Protein AF-A0A9E6DPD4-F1 (afdb_monomer)

Secondary structure (DSSP, 8-state):
----HHHHHHHHTTSSS-HHHHHHHHHHHHHHHHHHHHHHHS--HHHHHHHHHHHHHTS------------

Solvent-accessible surface area (backbone atoms only — not comparable to full-atom values): 4632 Å² total; per-residue (Å²): 139,83,81,64,58,81,79,51,44,77,81,48,63,84,50,100,62,55,71,68,57,48,54,48,50,54,52,53,54,47,53,54,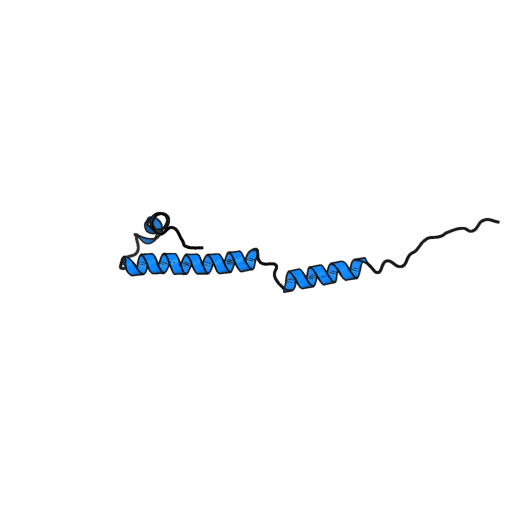50,48,55,50,48,49,57,74,70,38,78,44,70,66,56,51,48,49,52,54,51,55,60,58,68,71,69,76,67,78,89,82,83,84,90,79,90,76,136

Foldseek 3Di:
DDDDCVVCLVVQVPDPDDPVVSNVVVRVVVVVVVVVCCCVVVCPVVNVVVVVVVVVVVPPDDDPDDDDDDD

Structure (mmCIF, N/CA/C/O backbone):
data_AF-A0A9E6DPD4-F1
#
_entry.id   AF-A0A9E6DPD4-F1
#
loop_
_atom_site.group_PDB
_atom_site.id
_atom_site.type_symbol
_atom_site.label_atom_id
_atom_site.label_alt_id
_atom_site.label_comp_id
_atom_site.label_asym_id
_atom_site.label_entity_id
_atom_site.label_seq_id
_atom_site.pdbx_PDB_ins_code
_atom_site.Cartn_x
_atom_site.Cartn_y
_atom_site.Cartn_z
_atom_site.occupancy
_atom_site.B_iso_or_equiv
_atom_site.auth_seq_id
_atom_site.auth_comp_id
_atom_site.auth_asym_id
_atom_site.auth_atom_id
_atom_site.pdbx_PDB_model_num
ATOM 1 N N . MET A 1 1 ? 7.319 7.071 -0.509 1.00 73.06 1 MET A N 1
ATOM 2 C CA . MET A 1 1 ? 5.868 7.411 -0.521 1.00 73.06 1 MET A CA 1
ATOM 3 C C . MET A 1 1 ? 5.203 6.725 0.679 1.00 73.06 1 MET A C 1
ATOM 5 O O . MET A 1 1 ? 5.842 5.879 1.283 1.00 73.06 1 MET A O 1
ATOM 9 N N . LYS A 1 2 ? 3.972 7.073 1.091 1.00 80.75 2 LYS A N 1
ATOM 10 C CA . LYS A 1 2 ? 3.255 6.318 2.148 1.00 80.75 2 LYS A CA 1
ATOM 11 C C . LYS A 1 2 ? 2.122 5.485 1.528 1.00 80.75 2 LYS A C 1
ATOM 13 O O . LYS A 1 2 ? 1.380 6.050 0.723 1.00 80.75 2 LYS A O 1
ATOM 18 N N . PRO A 1 3 ? 1.966 4.193 1.879 1.00 87.81 3 PRO A N 1
ATOM 19 C CA . PRO A 1 3 ? 0.890 3.362 1.347 1.00 87.81 3 PRO A CA 1
ATOM 20 C C . PRO A 1 3 ? -0.477 3.778 1.901 1.00 87.81 3 PRO A C 1
ATOM 22 O O . PRO A 1 3 ? -0.614 4.145 3.067 1.00 87.81 3 PRO A O 1
ATOM 25 N N . ASP A 1 4 ? -1.516 3.652 1.075 1.00 92.31 4 ASP A N 1
ATOM 26 C CA . ASP A 1 4 ? -2.905 3.782 1.521 1.00 92.31 4 ASP A CA 1
ATOM 27 C C . ASP A 1 4 ? -3.355 2.513 2.257 1.00 92.31 4 ASP A C 1
ATOM 29 O O . ASP A 1 4 ? -3.795 1.529 1.658 1.00 92.31 4 ASP A O 1
ATOM 33 N N . ILE A 1 5 ? -3.269 2.551 3.583 1.00 92.44 5 ILE A N 1
ATOM 34 C CA . ILE A 1 5 ? -3.632 1.433 4.457 1.00 92.44 5 ILE A CA 1
ATOM 35 C C . ILE A 1 5 ? -5.072 0.964 4.228 1.00 92.44 5 ILE A C 1
ATOM 37 O O . ILE A 1 5 ? -5.318 -0.240 4.194 1.00 92.44 5 ILE A O 1
ATOM 41 N N . LYS A 1 6 ? -6.033 1.874 4.016 1.00 91.75 6 LYS A N 1
ATOM 42 C CA . LYS A 1 6 ? -7.447 1.494 3.853 1.00 91.75 6 LYS A CA 1
ATOM 43 C C . LYS A 1 6 ? -7.657 0.678 2.583 1.00 91.75 6 LYS A C 1
ATOM 45 O O . LYS A 1 6 ? -8.419 -0.287 2.588 1.00 91.75 6 LYS A O 1
ATOM 50 N N . LYS A 1 7 ? -6.943 1.030 1.513 1.00 92.00 7 LYS A N 1
ATOM 51 C CA . LYS A 1 7 ? -6.975 0.299 0.243 1.00 92.00 7 LYS A CA 1
ATOM 52 C C . LYS A 1 7 ? -6.412 -1.117 0.371 1.00 92.00 7 LYS A C 1
ATOM 54 O O . LYS A 1 7 ? -6.942 -2.030 -0.268 1.00 92.00 7 LYS A O 1
ATOM 59 N N . TYR A 1 8 ? -5.358 -1.296 1.170 1.00 92.00 8 TYR A N 1
ATOM 60 C CA . TYR A 1 8 ? -4.645 -2.572 1.279 1.00 92.00 8 TYR A CA 1
ATOM 61 C C . TYR A 1 8 ? -5.109 -3.468 2.433 1.00 92.00 8 TYR A C 1
ATOM 63 O O . TYR A 1 8 ? -4.904 -4.677 2.367 1.00 92.00 8 TYR A O 1
ATOM 71 N N . ARG A 1 9 ? -5.811 -2.921 3.434 1.00 91.69 9 ARG A N 1
ATOM 72 C CA . ARG A 1 9 ? -6.314 -3.658 4.607 1.00 91.69 9 ARG A CA 1
ATOM 73 C C . ARG A 1 9 ? -7.109 -4.908 4.236 1.00 91.69 9 ARG A C 1
ATOM 75 O O . ARG A 1 9 ? -6.902 -5.960 4.825 1.00 91.69 9 ARG A O 1
ATOM 82 N N . LYS A 1 10 ? -7.940 -4.833 3.193 1.00 93.44 10 LYS A N 1
ATOM 83 C CA . LYS A 1 10 ? -8.730 -5.976 2.700 1.00 93.44 10 LYS A CA 1
ATOM 84 C C . LYS A 1 10 ? -7.890 -7.188 2.270 1.00 93.44 10 LYS A C 1
ATOM 86 O O . LYS A 1 10 ? -8.396 -8.302 2.282 1.00 93.44 10 LYS A O 1
ATOM 91 N N . TYR A 1 11 ? -6.628 -6.988 1.883 1.00 93.00 11 TYR A N 1
ATOM 92 C CA . TYR A 1 11 ? -5.739 -8.080 1.475 1.00 93.00 11 TYR A CA 1
ATOM 93 C C . TYR A 1 11 ? -5.039 -8.747 2.654 1.00 93.00 11 TYR A C 1
ATOM 95 O O . TYR A 1 11 ? -4.514 -9.835 2.480 1.00 93.00 11 TYR A O 1
ATOM 103 N N . VAL A 1 12 ? -5.029 -8.119 3.830 1.00 92.81 12 VAL A N 1
ATOM 104 C CA . VAL A 1 12 ? -4.406 -8.662 5.047 1.00 92.81 12 VAL A CA 1
ATOM 105 C C . VAL A 1 12 ? -5.436 -9.030 6.116 1.00 92.81 12 VAL A C 1
ATOM 107 O O . VAL A 1 12 ? -5.082 -9.506 7.188 1.00 92.81 12 VAL A O 1
ATOM 110 N N . ASP A 1 13 ? -6.723 -8.830 5.833 1.00 92.31 13 ASP A N 1
ATOM 111 C CA . ASP A 1 13 ? -7.785 -9.016 6.822 1.00 92.31 13 ASP A CA 1
ATOM 112 C C . ASP A 1 13 ? -8.030 -10.485 7.184 1.00 92.31 13 ASP A C 1
ATOM 114 O O . ASP A 1 13 ? -8.546 -10.780 8.254 1.00 92.31 13 ASP A O 1
ATOM 118 N N . HIS A 1 14 ? -7.619 -11.402 6.305 1.00 94.00 14 HIS A N 1
ATOM 119 C CA . HIS A 1 14 ? -7.711 -12.844 6.518 1.00 94.00 14 HIS A CA 1
ATOM 120 C C . HIS A 1 14 ? -6.599 -13.405 7.419 1.00 94.00 14 HIS A C 1
ATOM 122 O O . HIS A 1 14 ? -6.650 -14.582 7.771 1.00 94.00 14 HIS A O 1
ATOM 128 N N . PHE A 1 15 ? -5.586 -12.605 7.767 1.00 93.25 15 PHE A N 1
ATOM 129 C CA . PHE A 1 15 ? -4.553 -13.022 8.709 1.00 93.25 15 PHE A CA 1
ATOM 130 C C . PHE A 1 15 ? -5.058 -12.871 10.145 1.00 93.25 15 PHE A C 1
ATOM 132 O O . PHE A 1 15 ? -5.568 -11.812 10.520 1.00 93.25 15 PHE A O 1
ATOM 139 N N . ASP A 1 16 ? -4.857 -13.911 10.953 1.00 94.25 16 ASP A N 1
ATOM 140 C CA . ASP A 1 16 ? -5.162 -13.915 12.387 1.00 94.25 16 ASP A CA 1
ATOM 141 C C . ASP A 1 16 ? -4.060 -13.191 13.180 1.00 94.25 16 ASP A C 1
ATOM 143 O O . ASP A 1 16 ? -3.279 -13.784 13.922 1.00 94.25 16 ASP A O 1
ATOM 147 N N . ILE A 1 17 ? -3.9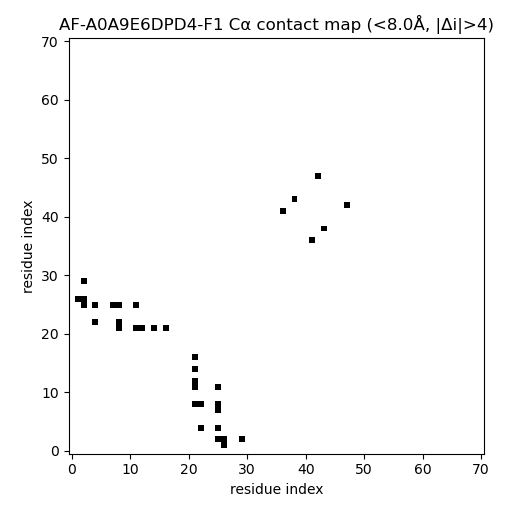21 -11.890 12.922 1.00 94.44 17 ILE A N 1
ATOM 148 C CA . ILE A 1 17 ? -2.946 -11.001 13.563 1.00 94.44 17 ILE A CA 1
ATOM 14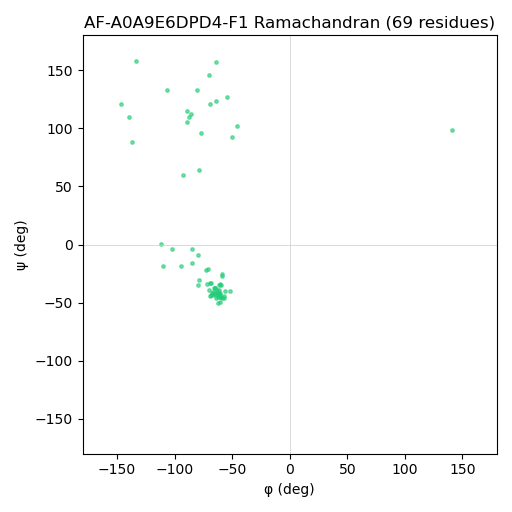9 C C . ILE A 1 17 ? -3.636 -9.707 14.002 1.00 94.44 17 ILE A C 1
ATOM 151 O O . ILE A 1 17 ? -4.686 -9.332 13.471 1.00 94.44 17 ILE A O 1
ATOM 155 N N . THR A 1 18 ? -3.040 -9.001 14.965 1.00 95.56 18 THR A N 1
ATOM 156 C CA . THR A 1 18 ? -3.597 -7.733 15.460 1.00 95.56 18 THR A CA 1
ATOM 157 C C . THR A 1 18 ? -3.611 -6.660 14.374 1.00 95.56 18 THR A C 1
ATOM 159 O O . THR A 1 18 ? -2.833 -6.697 13.416 1.00 95.56 18 THR A O 1
ATOM 162 N N . GLU A 1 19 ? -4.491 -5.670 14.527 1.00 92.06 19 GLU 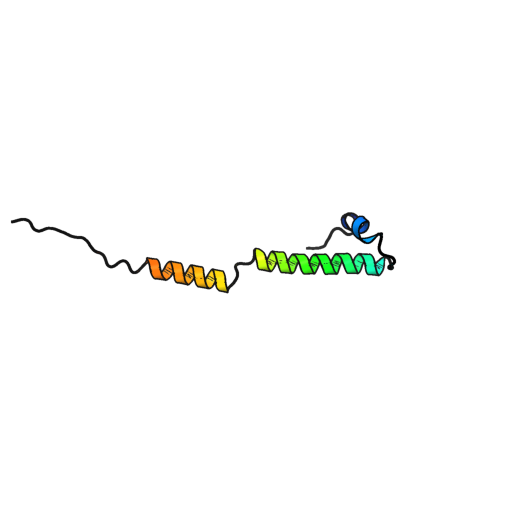A N 1
ATOM 163 C CA . 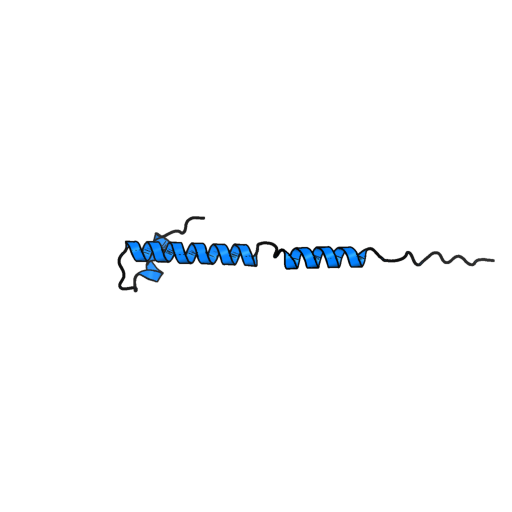GLU A 1 19 ? -4.590 -4.564 13.573 1.00 92.06 19 GLU A CA 1
ATOM 164 C C . GLU A 1 19 ? -3.279 -3.782 13.454 1.00 92.06 19 GLU A C 1
ATOM 166 O O . GLU A 1 19 ? -2.929 -3.371 12.348 1.00 92.06 19 GLU A O 1
ATOM 171 N N . GLU A 1 20 ? -2.512 -3.634 14.541 1.00 93.38 20 GLU A N 1
ATOM 172 C CA . GLU A 1 20 ? -1.198 -2.989 14.462 1.00 93.38 20 GLU A CA 1
ATOM 173 C C . GLU A 1 20 ? -0.248 -3.773 13.547 1.00 93.38 20 GLU A C 1
ATOM 175 O O . GLU A 1 20 ? 0.377 -3.185 12.663 1.00 93.38 20 GLU A O 1
ATOM 180 N N . HIS A 1 21 ? -0.206 -5.101 13.684 1.00 94.88 21 HIS A N 1
ATOM 181 C CA . HIS A 1 21 ? 0.645 -5.955 12.855 1.00 94.88 21 HIS A CA 1
ATOM 182 C C . HIS A 1 21 ? 0.181 -6.013 11.394 1.00 94.88 21 HIS A C 1
ATOM 184 O O . HIS A 1 21 ? 1.012 -6.066 10.490 1.00 94.88 21 HIS A O 1
ATOM 190 N N . LYS A 1 22 ? -1.131 -5.941 11.120 1.00 94.12 22 LYS A N 1
ATOM 191 C CA . LYS A 1 22 ? -1.641 -5.810 9.741 1.00 94.12 22 LYS A CA 1
ATOM 192 C C . LYS A 1 22 ? -1.133 -4.526 9.082 1.00 94.12 22 LYS A C 1
ATOM 194 O O . LYS A 1 22 ? -0.729 -4.541 7.920 1.00 94.12 22 LYS A O 1
ATOM 199 N N . ILE A 1 23 ? -1.156 -3.413 9.815 1.00 93.94 23 ILE A N 1
ATOM 200 C CA . ILE A 1 23 ? -0.674 -2.113 9.329 1.00 93.94 23 ILE A CA 1
ATOM 201 C C . ILE A 1 23 ? 0.840 -2.154 9.109 1.00 93.94 23 ILE A C 1
ATOM 203 O O . ILE A 1 23 ? 1.327 -1.675 8.083 1.00 93.94 23 ILE A O 1
ATOM 207 N N . GLU A 1 24 ? 1.580 -2.743 10.045 1.00 94.69 24 GLU A N 1
ATOM 208 C CA . GLU A 1 24 ? 3.026 -2.924 9.933 1.00 94.69 24 GLU A CA 1
ATOM 209 C C . GLU A 1 24 ? 3.395 -3.769 8.708 1.00 94.69 24 GLU A C 1
ATOM 211 O O . GLU A 1 24 ? 4.241 -3.362 7.911 1.00 94.69 24 GLU A O 1
ATOM 216 N N . LEU A 1 25 ? 2.687 -4.878 8.482 1.00 94.38 25 LEU A N 1
ATOM 217 C CA . LEU A 1 25 ? 2.881 -5.741 7.319 1.00 94.38 25 LEU A CA 1
ATOM 218 C C . LEU A 1 25 ? 2.712 -4.971 6.001 1.00 94.38 25 LEU A C 1
ATOM 220 O O . LEU A 1 25 ? 3.543 -5.093 5.100 1.00 94.38 25 LEU A O 1
ATOM 224 N N . ILE A 1 26 ? 1.674 -4.133 5.893 1.00 94.88 26 ILE A N 1
ATOM 225 C CA . ILE A 1 26 ? 1.447 -3.294 4.706 1.00 94.88 26 ILE A CA 1
ATOM 226 C C . ILE A 1 26 ? 2.614 -2.318 4.491 1.00 94.88 26 ILE A C 1
ATOM 228 O O . ILE A 1 26 ? 3.059 -2.143 3.355 1.00 94.88 26 ILE A O 1
ATOM 232 N N . HIS A 1 27 ? 3.131 -1.694 5.553 1.00 94.50 27 HIS A N 1
ATOM 233 C CA . HIS A 1 27 ? 4.283 -0.793 5.449 1.00 94.50 27 HIS A CA 1
ATOM 234 C C . HIS A 1 27 ? 5.558 -1.519 5.013 1.00 94.50 27 HIS A C 1
ATOM 236 O O . HIS A 1 27 ? 6.281 -1.008 4.156 1.00 94.50 27 HIS A O 1
ATOM 242 N N . ILE A 1 28 ? 5.818 -2.707 5.564 1.00 94.00 28 ILE A N 1
ATOM 243 C CA . ILE A 1 28 ? 6.989 -3.518 5.213 1.00 94.00 28 ILE A CA 1
ATOM 244 C C . ILE A 1 28 ? 6.938 -3.907 3.734 1.00 94.00 28 ILE A C 1
ATOM 246 O O . ILE A 1 28 ? 7.907 -3.673 3.010 1.00 94.00 28 ILE A O 1
ATOM 250 N N . LEU A 1 29 ? 5.805 -4.443 3.263 1.00 93.12 29 LEU A N 1
ATOM 251 C CA . LEU A 1 29 ? 5.643 -4.806 1.853 1.00 93.12 29 LEU A CA 1
ATOM 252 C C . LEU A 1 29 ? 5.786 -3.597 0.929 1.00 93.12 29 LEU A C 1
ATOM 254 O O . LEU A 1 29 ? 6.418 -3.705 -0.118 1.00 93.12 29 LEU A O 1
ATOM 258 N N . TRP A 1 3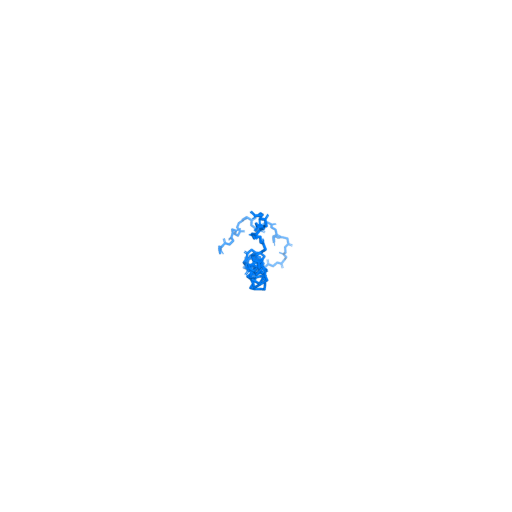0 ? 5.221 -2.449 1.304 1.00 93.44 30 TRP A N 1
ATOM 259 C CA . TRP A 1 30 ? 5.343 -1.232 0.507 1.00 93.44 30 TRP A CA 1
ATOM 260 C C . TRP A 1 30 ? 6.800 -0.802 0.352 1.00 93.44 30 TRP A C 1
ATOM 262 O O . TRP A 1 30 ? 7.258 -0.589 -0.766 1.00 93.44 30 TRP A O 1
ATOM 272 N N . ASN A 1 31 ? 7.541 -0.738 1.459 1.00 90.69 31 ASN A N 1
ATOM 273 C CA . ASN A 1 31 ? 8.947 -0.350 1.438 1.00 90.69 31 ASN A CA 1
ATOM 274 C C . ASN A 1 31 ? 9.791 -1.349 0.628 1.00 90.69 31 ASN A C 1
ATOM 276 O O . ASN A 1 31 ? 10.663 -0.965 -0.147 1.00 90.69 31 ASN A O 1
ATOM 280 N N . PHE A 1 32 ? 9.501 -2.646 0.746 1.00 90.00 32 PHE A N 1
ATOM 281 C CA . PHE A 1 32 ? 10.149 -3.669 -0.071 1.00 90.00 32 PHE A CA 1
ATOM 282 C C . PHE A 1 32 ? 9.895 -3.451 -1.569 1.00 90.00 32 PHE A C 1
ATOM 284 O O . PHE A 1 32 ? 10.832 -3.482 -2.366 1.00 90.00 32 PHE A O 1
ATOM 291 N N . MET A 1 33 ? 8.648 -3.168 -1.952 1.00 88.25 33 MET A N 1
ATOM 292 C CA . MET A 1 33 ? 8.292 -2.866 -3.338 1.00 88.25 33 MET A CA 1
ATOM 293 C C . MET A 1 33 ? 8.937 -1.568 -3.836 1.00 88.25 33 MET A C 1
ATOM 295 O O . MET A 1 33 ? 9.384 -1.538 -4.978 1.00 88.25 33 MET A O 1
ATOM 299 N N . GLU A 1 34 ? 9.048 -0.529 -3.001 1.00 87.06 34 GLU A N 1
ATOM 300 C CA . GLU A 1 34 ? 9.775 0.702 -3.348 1.00 87.06 34 GLU A CA 1
ATOM 301 C C . GLU A 1 34 ? 11.240 0.405 -3.679 1.00 87.06 34 GLU A C 1
ATOM 303 O O . GLU A 1 34 ? 11.705 0.806 -4.738 1.00 87.06 34 GLU A O 1
ATOM 308 N N . ASN A 1 35 ? 11.930 -0.403 -2.870 1.00 83.69 35 ASN A N 1
ATOM 309 C CA . ASN A 1 35 ? 13.309 -0.810 -3.165 1.00 83.69 35 ASN A CA 1
ATOM 310 C C . ASN A 1 35 ? 13.426 -1.605 -4.479 1.00 83.69 35 ASN A C 1
ATOM 312 O O . ASN A 1 35 ? 14.416 -1.484 -5.201 1.00 83.69 35 ASN A O 1
ATOM 316 N N . PHE A 1 36 ? 12.424 -2.425 -4.809 1.00 84.00 36 PHE A N 1
ATOM 317 C CA . PHE A 1 36 ? 12.384 -3.151 -6.080 1.00 84.00 36 PHE A CA 1
ATOM 318 C C . PHE A 1 36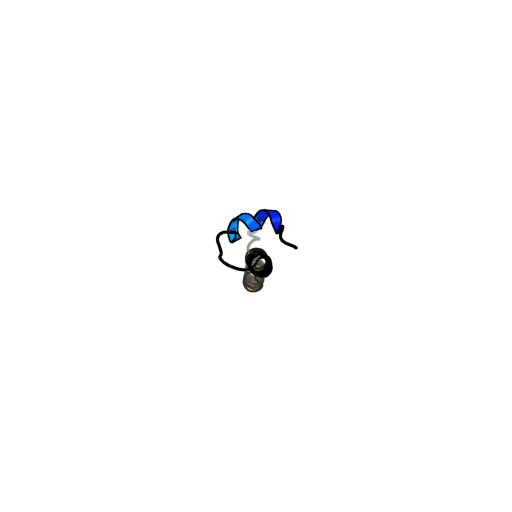 ? 12.175 -2.225 -7.275 1.00 84.00 36 PHE A C 1
ATOM 320 O O . PHE A 1 36 ? 12.854 -2.381 -8.287 1.00 84.00 36 PHE A O 1
ATOM 327 N N . VAL A 1 37 ? 11.260 -1.263 -7.162 1.00 81.25 37 VAL A N 1
ATOM 328 C CA . VAL A 1 37 ? 11.014 -0.249 -8.194 1.00 81.25 37 VAL A CA 1
ATOM 329 C C . VAL A 1 37 ? 12.253 0.628 -8.364 1.00 81.25 37 VAL A C 1
ATOM 331 O O . VAL A 1 37 ? 12.723 0.792 -9.486 1.00 81.25 37 VAL A O 1
ATOM 334 N N . ASP A 1 38 ? 12.853 1.094 -7.272 1.00 79.62 38 ASP A N 1
ATOM 335 C CA . ASP A 1 38 ? 14.086 1.881 -7.299 1.00 79.62 38 ASP A CA 1
ATOM 336 C C . ASP A 1 38 ? 15.243 1.109 -7.933 1.00 79.62 38 ASP A C 1
ATOM 338 O O . ASP A 1 38 ? 16.056 1.699 -8.631 1.00 79.62 38 ASP A O 1
ATOM 342 N N . ARG A 1 39 ? 15.321 -0.213 -7.759 1.00 75.44 39 ARG A N 1
ATOM 343 C CA . ARG A 1 39 ? 16.353 -1.029 -8.412 1.00 75.44 39 ARG A CA 1
ATOM 344 C C . ARG A 1 39 ? 16.046 -1.352 -9.875 1.00 75.44 39 ARG A C 1
ATOM 346 O O . ARG A 1 39 ? 16.969 -1.469 -10.670 1.00 75.44 39 ARG A O 1
ATOM 353 N N . ALA A 1 40 ? 14.778 -1.549 -10.226 1.00 72.56 40 ALA A N 1
ATOM 354 C CA . ALA A 1 40 ? 14.364 -1.894 -11.585 1.00 72.56 40 ALA A CA 1
ATOM 355 C C . ALA A 1 40 ? 14.332 -0.675 -12.523 1.00 72.56 40 ALA A C 1
ATOM 357 O O . ALA A 1 40 ? 14.551 -0.821 -13.722 1.00 72.56 40 ALA A O 1
ATOM 358 N N . PHE A 1 41 ? 14.048 0.512 -11.980 1.00 67.56 41 PHE A N 1
ATOM 359 C CA . PHE A 1 41 ? 13.982 1.777 -12.718 1.00 67.56 41 PHE A CA 1
ATOM 360 C C . PHE A 1 41 ? 15.133 2.734 -12.393 1.00 67.56 41 PHE A C 1
ATOM 362 O O . PHE A 1 41 ? 15.393 3.656 -13.165 1.00 67.56 41 PHE A O 1
ATOM 369 N N . GLY A 1 42 ? 15.835 2.543 -11.276 1.00 61.81 42 GLY A N 1
ATOM 370 C CA . GLY A 1 42 ? 17.102 3.215 -11.029 1.00 61.81 42 GLY A CA 1
ATOM 371 C C . GLY A 1 42 ? 18.134 2.647 -11.982 1.00 61.81 42 GLY A C 1
ATOM 372 O O . GLY A 1 42 ? 18.363 1.441 -11.993 1.00 61.81 42 GLY A O 1
ATOM 373 N N . ASN A 1 43 ? 18.717 3.521 -12.802 1.00 56.56 43 ASN A N 1
ATOM 374 C CA . ASN A 1 43 ? 19.792 3.203 -13.734 1.00 56.56 43 ASN A CA 1
ATOM 375 C C . ASN A 1 43 ? 20.834 2.351 -12.995 1.00 56.56 43 ASN A C 1
ATOM 377 O O . ASN A 1 43 ? 21.594 2.875 -12.177 1.00 56.56 43 ASN A O 1
ATOM 381 N N . ASP A 1 44 ? 20.829 1.036 -13.228 1.00 59.34 44 ASP A N 1
ATOM 382 C CA . ASP A 1 44 ? 21.789 0.135 -12.605 1.00 59.34 44 ASP A CA 1
ATOM 383 C C . ASP A 1 44 ? 23.178 0.699 -12.935 1.00 59.34 44 ASP A C 1
ATOM 385 O O . ASP A 1 44 ? 23.473 1.037 -14.087 1.00 59.34 44 ASP A O 1
ATOM 389 N N . SER A 1 45 ? 24.020 0.915 -11.926 1.00 58.44 45 SER A N 1
ATOM 390 C CA . SER A 1 45 ? 25.347 1.500 -12.130 1.00 58.44 45 SER A CA 1
ATOM 391 C C . SER A 1 45 ? 26.182 0.649 -13.092 1.00 58.44 45 SER A C 1
ATOM 393 O O . SER A 1 45 ? 26.999 1.188 -13.842 1.00 58.44 45 SER A O 1
ATOM 395 N N . VAL A 1 46 ? 25.912 -0.660 -13.158 1.00 61.09 46 VAL A N 1
ATOM 396 C CA . VAL A 1 46 ? 26.487 -1.580 -14.139 1.00 61.09 46 VAL A CA 1
ATOM 397 C C . VAL A 1 46 ? 25.947 -1.293 -15.539 1.00 61.09 46 VAL A C 1
ATOM 399 O O . VAL A 1 46 ? 26.732 -1.206 -16.480 1.00 61.09 46 VAL A O 1
ATOM 402 N N . GLN A 1 47 ? 24.642 -1.076 -15.695 1.00 60.78 47 GLN A N 1
ATOM 403 C CA . GLN A 1 47 ? 24.013 -0.798 -16.991 1.00 60.78 47 GLN A CA 1
ATOM 404 C C . GLN A 1 47 ? 24.403 0.589 -17.522 1.00 60.78 47 GLN A C 1
ATOM 406 O O . GLN A 1 47 ? 24.797 0.716 -18.677 1.00 60.78 47 GLN A O 1
ATOM 411 N N . THR A 1 48 ? 24.482 1.584 -16.635 1.00 59.94 48 THR A N 1
ATOM 412 C CA . THR A 1 48 ? 25.064 2.909 -16.904 1.00 59.94 48 THR A CA 1
ATOM 413 C C . THR A 1 48 ? 26.519 2.798 -17.371 1.00 59.94 48 THR A C 1
ATOM 415 O O . THR A 1 48 ? 26.923 3.429 -18.346 1.00 59.94 48 THR A O 1
ATOM 418 N N . CYS A 1 49 ? 27.335 1.984 -16.692 1.00 60.16 49 CYS A N 1
ATOM 419 C CA . CYS A 1 49 ? 28.743 1.786 -17.042 1.00 60.16 49 CYS A CA 1
ATOM 420 C C . CYS A 1 49 ? 28.902 1.073 -18.396 1.00 60.16 49 CYS A C 1
ATOM 422 O O . CYS A 1 49 ? 29.742 1.466 -19.210 1.00 60.16 49 CYS A O 1
ATOM 424 N N . LEU A 1 50 ? 28.067 0.067 -18.673 1.00 62.72 50 LEU A N 1
ATOM 425 C CA . LEU A 1 50 ? 28.032 -0.631 -19.959 1.00 62.72 50 LEU A CA 1
ATOM 426 C C . LEU A 1 50 ? 27.587 0.294 -21.098 1.00 62.72 50 LEU A C 1
ATOM 428 O O . LEU A 1 50 ? 28.221 0.284 -22.152 1.00 62.72 50 LEU A O 1
ATOM 432 N N . GLU A 1 51 ? 26.580 1.140 -20.884 1.00 60.34 51 GLU A N 1
ATOM 433 C CA . GLU A 1 51 ? 26.147 2.151 -21.856 1.00 60.34 51 GLU A CA 1
ATOM 434 C C . GLU A 1 51 ? 27.243 3.188 -22.134 1.00 60.34 51 GLU A C 1
ATOM 436 O O . GLU A 1 51 ? 27.521 3.499 -23.294 1.00 60.34 51 GLU A O 1
ATOM 441 N N . ILE A 1 52 ? 27.940 3.675 -21.101 1.00 64.19 52 ILE A N 1
ATOM 442 C CA . ILE A 1 52 ? 29.086 4.588 -21.256 1.00 64.19 52 ILE A CA 1
ATOM 443 C C . ILE A 1 52 ? 30.223 3.914 -22.039 1.00 64.19 52 ILE A C 1
ATOM 445 O O . ILE A 1 52 ? 30.839 4.542 -22.906 1.00 64.19 52 ILE A O 1
ATOM 449 N N . LYS A 1 53 ? 30.504 2.632 -21.770 1.00 61.41 53 LYS A N 1
ATOM 450 C CA . LYS A 1 53 ? 31.532 1.865 -22.486 1.00 61.41 53 LYS A CA 1
ATOM 451 C C . LYS A 1 53 ? 31.140 1.626 -23.947 1.00 61.41 53 LYS A C 1
ATOM 453 O O . LYS A 1 53 ? 31.979 1.812 -24.825 1.00 61.41 53 LYS A O 1
ATOM 458 N N . ALA A 1 54 ? 29.878 1.295 -24.221 1.00 60.41 54 ALA A N 1
ATOM 459 C CA . ALA A 1 54 ? 29.353 1.137 -25.577 1.00 60.41 54 ALA A CA 1
ATOM 460 C C . ALA A 1 54 ? 29.438 2.447 -26.382 1.00 60.41 54 ALA A C 1
ATOM 462 O O . ALA A 1 54 ? 29.828 2.431 -27.547 1.00 60.41 54 ALA A O 1
ATOM 463 N N . LYS A 1 55 ? 29.173 3.598 -25.747 1.00 58.44 55 LYS A N 1
ATOM 464 C CA . LYS A 1 55 ? 29.271 4.920 -26.386 1.00 58.44 55 LYS A CA 1
ATOM 465 C C . LYS A 1 55 ? 30.709 5.325 -26.734 1.00 58.44 55 LYS A C 1
ATOM 467 O O . LYS A 1 55 ? 30.914 5.987 -27.746 1.00 58.44 55 LYS A O 1
ATOM 472 N N . LYS A 1 56 ? 31.704 4.910 -25.935 1.00 58.22 56 LYS A N 1
ATOM 473 C CA . LYS A 1 56 ? 33.132 5.150 -26.226 1.00 58.22 56 LYS A CA 1
ATOM 474 C C . LYS A 1 56 ? 33.663 4.307 -27.388 1.00 58.22 56 LYS A C 1
ATOM 476 O O . LYS A 1 56 ? 34.491 4.796 -28.141 1.00 58.22 56 LYS A O 1
ATOM 481 N N . ILE A 1 57 ? 33.173 3.079 -27.569 1.00 57.19 57 ILE A N 1
ATOM 482 C CA . ILE A 1 57 ? 33.643 2.175 -28.638 1.00 57.19 57 ILE A CA 1
ATOM 483 C C . ILE A 1 57 ? 33.151 2.626 -30.033 1.00 57.19 57 ILE A C 1
ATOM 485 O O . ILE A 1 57 ? 33.772 2.301 -31.038 1.00 57.19 57 ILE A O 1
ATOM 489 N N . GLY A 1 58 ? 32.078 3.422 -30.114 1.00 49.94 58 GLY A N 1
ATOM 490 C CA . GLY A 1 58 ? 31.533 3.934 -31.380 1.00 49.94 58 GLY A CA 1
ATOM 491 C C . GLY A 1 58 ? 32.182 5.211 -31.937 1.00 49.94 58 GLY A C 1
ATOM 492 O O . GLY A 1 58 ? 31.789 5.640 -33.019 1.00 49.94 58 GLY A O 1
ATOM 493 N N . GLN A 1 59 ? 33.130 5.840 -31.229 1.00 50.72 59 GLN A N 1
ATOM 494 C CA . GLN A 1 59 ? 33.788 7.083 -31.679 1.00 50.72 59 GLN A CA 1
ATOM 495 C C . GLN A 1 59 ? 35.195 6.888 -32.264 1.00 50.72 59 GLN A C 1
ATOM 497 O O . GLN A 1 59 ? 35.736 7.839 -32.821 1.00 50.72 59 GLN A O 1
ATOM 502 N N . ASP A 1 60 ? 35.741 5.671 -32.251 1.00 50.12 60 ASP A N 1
ATOM 503 C CA . ASP A 1 60 ? 36.962 5.333 -32.992 1.00 50.12 60 ASP A CA 1
ATOM 504 C C . ASP A 1 60 ? 36.603 4.775 -34.380 1.00 50.12 60 ASP A C 1
ATOM 506 O O . ASP A 1 60 ? 36.915 3.638 -34.727 1.00 50.12 60 ASP A O 1
ATOM 510 N N . SER A 1 61 ? 35.905 5.569 -35.197 1.00 49.62 61 SER A N 1
ATOM 511 C CA . SER A 1 61 ? 35.957 5.368 -36.650 1.00 49.62 61 SER A CA 1
ATOM 512 C C . SER A 1 61 ? 37.152 6.159 -37.181 1.00 49.62 61 SER A C 1
ATOM 514 O O . SER A 1 61 ? 37.096 7.391 -37.178 1.00 49.62 61 SER A O 1
ATOM 516 N N . PRO A 1 62 ? 38.244 5.512 -37.634 1.00 46.72 62 PRO A N 1
ATOM 517 C CA . PRO A 1 62 ? 39.263 6.219 -38.387 1.00 46.72 62 PRO A CA 1
ATOM 518 C C . PRO A 1 62 ? 38.606 6.692 -39.684 1.00 46.72 62 PRO A C 1
ATOM 520 O O . PRO A 1 62 ? 38.038 5.883 -40.417 1.00 46.72 62 PRO A O 1
ATOM 523 N N . ASN A 1 63 ? 38.654 8.001 -39.940 1.00 47.78 63 ASN A N 1
ATOM 524 C CA . ASN A 1 63 ? 38.243 8.620 -41.199 1.00 47.78 63 ASN A CA 1
ATOM 525 C C . ASN A 1 63 ? 38.910 7.896 -42.383 1.00 47.78 63 ASN A C 1
ATOM 527 O O . ASN A 1 63 ? 40.028 8.211 -42.783 1.00 47.78 63 ASN A O 1
ATOM 531 N N . MET A 1 64 ? 38.216 6.911 -42.941 1.00 53.53 64 MET A N 1
ATOM 532 C CA . MET A 1 64 ? 38.429 6.395 -44.281 1.00 53.53 64 MET A CA 1
ATOM 533 C C . MET A 1 64 ? 37.545 7.238 -45.189 1.00 53.53 64 MET A C 1
ATOM 535 O O . MET A 1 64 ? 36.329 7.186 -45.026 1.00 53.53 64 MET A O 1
ATOM 539 N N . LEU A 1 65 ? 38.177 8.006 -46.086 1.00 55.84 65 LEU A N 1
ATOM 540 C CA . LEU A 1 65 ? 37.710 8.512 -47.392 1.00 55.84 65 LEU A CA 1
ATOM 541 C C . LEU A 1 65 ? 38.186 9.959 -47.631 1.00 55.84 65 LEU A C 1
ATOM 543 O O . LEU A 1 65 ? 37.524 10.913 -47.242 1.00 55.84 65 LEU A O 1
ATOM 547 N N . ASP A 1 66 ? 39.270 10.118 -48.392 1.00 48.19 66 ASP A N 1
ATOM 548 C CA . ASP A 1 66 ? 39.158 10.921 -49.614 1.00 48.19 66 ASP A CA 1
ATOM 549 C C . ASP A 1 66 ? 39.963 10.247 -50.730 1.00 48.19 66 ASP A C 1
ATOM 551 O O . ASP A 1 66 ? 41.190 10.133 -50.700 1.00 48.19 66 ASP A O 1
ATOM 555 N N . SER A 1 67 ? 39.220 9.708 -51.690 1.00 59.22 67 SER A N 1
ATOM 556 C CA . SER A 1 67 ? 39.728 9.217 -52.957 1.00 59.22 67 SER A CA 1
ATOM 557 C C . SER A 1 67 ? 39.717 10.369 -53.951 1.00 59.22 67 SER A C 1
ATOM 559 O O . SER A 1 67 ? 38.661 10.659 -54.504 1.00 59.22 67 SER A O 1
ATOM 561 N N . LYS A 1 68 ? 40.879 10.942 -54.285 1.00 52.78 68 LYS A N 1
ATOM 562 C CA . LYS A 1 68 ? 41.067 11.605 -55.587 1.00 52.78 68 LYS A CA 1
ATOM 563 C C . LYS A 1 68 ? 42.412 11.260 -56.199 1.00 52.78 68 LYS A C 1
ATOM 565 O O . LYS A 1 68 ? 43.395 11.978 -56.076 1.00 52.78 68 LYS A O 1
ATOM 570 N N . GLN A 1 69 ? 42.396 10.157 -56.937 1.00 54.56 69 GLN A N 1
ATOM 571 C CA . GLN A 1 69 ? 43.249 10.000 -58.099 1.00 54.56 69 GLN A CA 1
ATOM 572 C C . GLN A 1 69 ? 42.520 10.635 -59.285 1.00 54.56 69 GLN A C 1
ATOM 574 O O . GLN A 1 69 ? 41.480 10.141 -59.713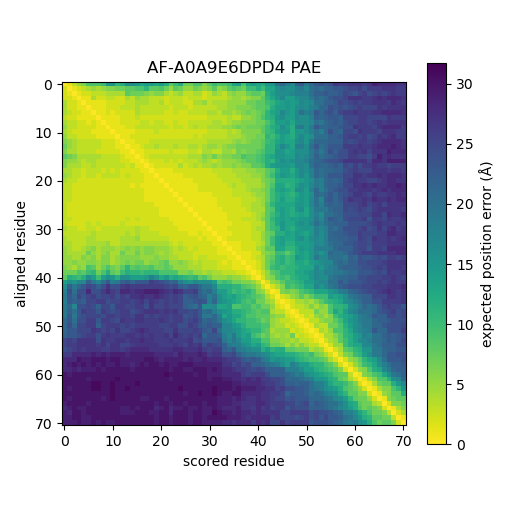 1.00 54.56 69 GLN A O 1
ATOM 579 N N . SER A 1 70 ? 43.048 11.735 -59.811 1.00 42.22 70 SER A N 1
ATOM 580 C CA . SER A 1 70 ? 42.748 12.157 -61.175 1.00 42.22 70 SER A CA 1
ATOM 581 C C . SER A 1 70 ? 43.978 12.833 -61.765 1.00 42.22 70 SER A C 1
ATOM 583 O O . SER A 1 70 ? 44.495 13.779 -61.183 1.00 42.22 70 SER A O 1
ATOM 585 N N . LYS A 1 71 ? 44.409 12.221 -62.871 1.00 43.50 71 LYS A N 1
ATOM 586 C CA . LYS A 1 71 ? 45.419 12.578 -63.878 1.00 43.50 71 LYS A CA 1
ATOM 587 C C . LYS A 1 71 ? 45.944 14.008 -63.895 1.00 43.50 71 LYS A C 1
ATOM 589 O O . LYS A 1 71 ? 45.10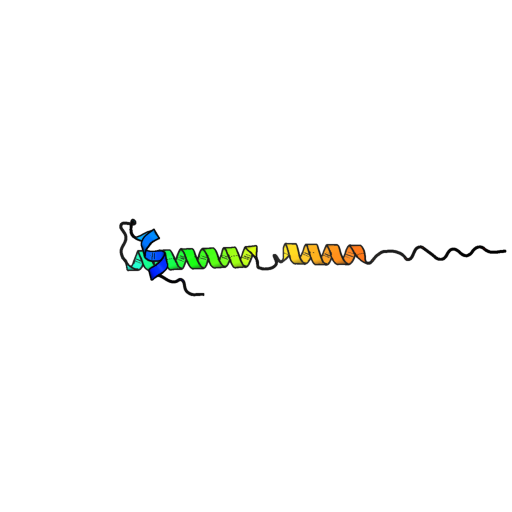5 14.933 -63.910 1.00 43.50 71 LYS A O 1
#

Sequence (71 aa):
MKPDIKKYRKYVDHFDITEEHKIELIHILWNFMENFVDRAFGNDSVQTCLEIKAKKIGQDSPNMLDSKQSK

pLDDT: mean 75.07, std 17.96, range [42.22, 95.56]

Radius of gyration: 27.27 Å; Cα contacts (8 Å, |Δi|>4): 18; chains: 1; bounding box: 54×26×79 Å

Mean predicted aligned error: 14.78 Å